Protein AF-A0A6I1QKA2-F1 (afdb_monomer_lite)

Foldseek 3Di:
DDDPFKFKDKQNHTCVVPVRVPHDDDPPIDIDIGTRDDDD

Structure (mmCIF, N/CA/C/O backbone):
data_AF-A0A6I1QKA2-F1
#
_entry.id   AF-A0A6I1QKA2-F1
#
loop_
_atom_site.group_PDB
_atom_site.id
_atom_site.type_symbol
_atom_site.label_atom_id
_atom_site.label_alt_id
_atom_site.label_comp_id
_atom_site.label_asym_id
_atom_site.label_entity_id
_atom_site.label_seq_id
_atom_site.pdbx_PDB_ins_code
_atom_site.Cartn_x
_atom_site.Cartn_y
_atom_site.Cartn_z
_atom_site.occupancy
_atom_site.B_iso_or_equiv
_atom_site.auth_seq_id
_atom_site.auth_comp_id
_atom_site.auth_asym_id
_atom_site.auth_atom_id
_atom_site.pdbx_PDB_model_num
ATOM 1 N N . GLY A 1 1 ? -1.594 -13.807 -5.074 1.00 61.28 1 GLY A N 1
ATOM 2 C CA . GLY A 1 1 ? -0.229 -13.305 -4.817 1.00 61.28 1 GLY A CA 1
ATOM 3 C C . GLY A 1 1 ? -0.003 -12.041 -5.619 1.00 61.28 1 GLY A C 1
ATOM 4 O O . GLY A 1 1 ? -0.498 -11.976 -6.740 1.00 61.28 1 GLY A O 1
ATOM 5 N N . ILE A 1 2 ? 0.686 -11.047 -5.050 1.00 60.72 2 ILE A N 1
ATOM 6 C CA . ILE A 1 2 ? 1.035 -9.796 -5.747 1.00 60.72 2 ILE A CA 1
ATOM 7 C C . ILE A 1 2 ? 1.804 -10.137 -7.030 1.00 60.72 2 ILE A C 1
AT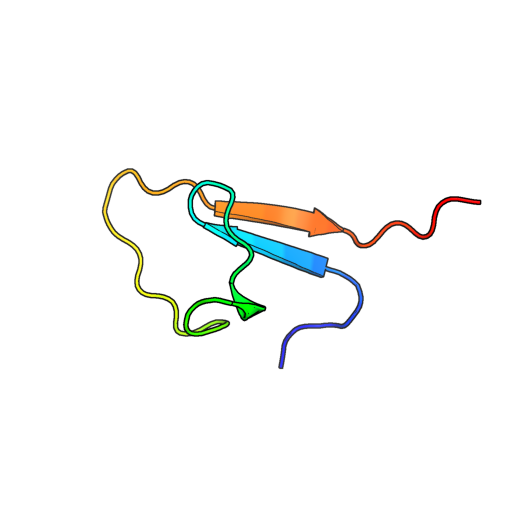OM 9 O O . ILE A 1 2 ? 2.751 -10.925 -7.009 1.00 60.72 2 ILE A O 1
ATOM 13 N N . ARG A 1 3 ? 1.372 -9.578 -8.165 1.00 64.81 3 ARG A N 1
ATOM 14 C CA . ARG A 1 3 ? 2.108 -9.690 -9.431 1.00 64.81 3 ARG A CA 1
ATOM 15 C C . ARG A 1 3 ? 3.419 -8.913 -9.278 1.00 64.81 3 ARG A C 1
ATOM 17 O O . ARG A 1 3 ? 3.378 -7.764 -8.862 1.00 64.81 3 ARG A O 1
ATOM 24 N N . ARG A 1 4 ? 4.565 -9.505 -9.645 1.00 66.12 4 ARG A N 1
ATOM 25 C CA . ARG A 1 4 ? 5.928 -8.945 -9.437 1.00 66.12 4 ARG A CA 1
ATOM 26 C C . ARG A 1 4 ? 6.193 -7.567 -10.076 1.00 66.12 4 ARG A C 1
ATOM 28 O O . ARG A 1 4 ? 7.280 -7.034 -9.907 1.00 66.12 4 ARG A O 1
ATOM 35 N N . PHE A 1 5 ? 5.232 -7.010 -10.808 1.00 80.94 5 PHE A N 1
ATOM 36 C CA . PHE A 1 5 ? 5.371 -5.785 -11.593 1.00 80.94 5 PHE A CA 1
ATOM 37 C C . PHE A 1 5 ? 4.647 -4.577 -10.987 1.00 80.94 5 PHE A C 1
ATOM 39 O O . PHE A 1 5 ? 4.509 -3.566 -11.666 1.00 80.94 5 PHE A O 1
ATOM 46 N N . VAL A 1 6 ? 4.141 -4.668 -9.754 1.00 88.62 6 VAL A N 1
ATOM 47 C CA . VAL A 1 6 ? 3.482 -3.546 -9.069 1.00 88.62 6 VAL A CA 1
ATOM 48 C C . VAL A 1 6 ? 3.901 -3.480 -7.604 1.00 88.62 6 VAL A C 1
ATOM 50 O O . VAL A 1 6 ? 4.011 -4.507 -6.935 1.00 88.62 6 VAL A O 1
ATOM 53 N N . ASN A 1 7 ? 4.100 -2.262 -7.118 1.00 91.38 7 ASN A N 1
ATOM 54 C CA . ASN A 1 7 ? 4.247 -1.933 -5.709 1.00 91.38 7 ASN A CA 1
ATOM 55 C C . ASN A 1 7 ? 2.948 -1.268 -5.242 1.00 91.38 7 ASN A C 1
ATOM 57 O O . ASN A 1 7 ? 2.349 -0.488 -5.986 1.00 91.38 7 ASN A O 1
ATOM 61 N N . VAL A 1 8 ? 2.502 -1.597 -4.034 1.00 94.19 8 VAL A N 1
ATOM 62 C CA . VAL A 1 8 ? 1.276 -1.046 -3.448 1.00 94.19 8 VAL A CA 1
ATOM 63 C C . VAL A 1 8 ? 1.649 -0.381 -2.137 1.00 94.19 8 VAL A C 1
ATOM 65 O O . VAL A 1 8 ? 2.379 -0.971 -1.341 1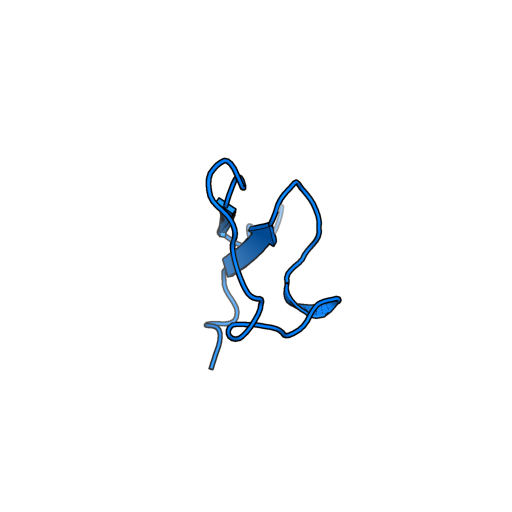.00 94.19 8 VAL A O 1
ATOM 68 N N . PHE A 1 9 ? 1.140 0.826 -1.927 1.00 96.44 9 PHE A N 1
ATOM 69 C CA . PHE A 1 9 ? 1.402 1.630 -0.744 1.00 96.44 9 PHE A CA 1
ATOM 70 C C . PHE A 1 9 ? 0.090 2.063 -0.102 1.00 96.44 9 PHE A C 1
ATOM 72 O O . PHE A 1 9 ? -0.866 2.362 -0.818 1.00 96.44 9 PHE A O 1
ATOM 79 N N . VAL A 1 10 ? 0.073 2.133 1.225 1.00 98.12 10 VAL A N 1
ATOM 80 C CA . VAL A 1 10 ? -1.003 2.730 2.025 1.00 98.12 10 VAL A CA 1
ATOM 81 C C . VAL A 1 10 ? -0.391 3.887 2.802 1.00 98.12 10 VAL A C 1
ATOM 83 O O . VAL A 1 10 ? 0.574 3.685 3.533 1.00 98.12 10 VAL A O 1
ATOM 86 N N . ASN A 1 11 ? -0.892 5.106 2.597 1.00 97.50 11 ASN A N 1
ATOM 87 C CA . ASN A 1 11 ? -0.356 6.335 3.198 1.00 97.50 11 ASN A CA 1
ATOM 88 C C . ASN A 1 11 ? 1.169 6.501 3.003 1.00 97.50 11 ASN A C 1
ATOM 90 O O . ASN A 1 11 ? 1.880 6.993 3.876 1.00 97.50 11 ASN A O 1
ATOM 94 N N . GLY A 1 12 ? 1.678 6.059 1.846 1.00 96.94 12 GLY A N 1
ATOM 95 C CA . GLY A 1 12 ? 3.099 6.121 1.486 1.00 96.94 12 GLY A CA 1
ATOM 96 C C . GLY A 1 12 ? 3.962 4.957 1.989 1.00 96.94 12 GLY A C 1
ATOM 97 O O . GLY A 1 12 ? 5.118 4.856 1.582 1.00 96.94 12 GLY A O 1
ATOM 98 N N . GLU A 1 13 ? 3.424 4.048 2.804 1.00 97.12 13 GLU A N 1
ATOM 99 C CA . GLU A 1 13 ? 4.144 2.869 3.292 1.00 97.12 13 GLU A CA 1
ATOM 100 C C . GLU A 1 13 ? 3.844 1.638 2.428 1.00 97.12 13 GLU A C 1
ATOM 102 O O . GLU A 1 13 ? 2.688 1.345 2.122 1.00 97.12 13 GLU A O 1
ATOM 107 N N . ASP A 1 14 ? 4.881 0.915 1.992 1.00 95.38 14 ASP A N 1
ATOM 108 C CA . AS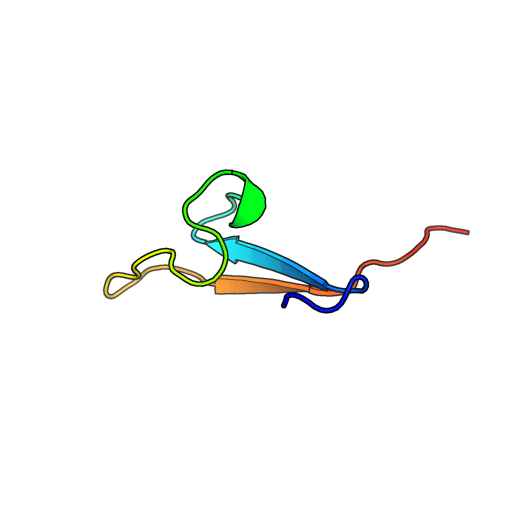P A 1 14 ? 4.705 -0.262 1.134 1.00 95.38 14 ASP A CA 1
ATOM 109 C C . ASP A 1 14 ? 4.047 -1.399 1.918 1.00 95.38 14 ASP A C 1
ATOM 111 O O . ASP A 1 14 ? 4.541 -1.822 2.967 1.00 95.38 14 ASP A O 1
ATOM 115 N N . VAL A 1 15 ? 2.966 -1.958 1.373 1.00 96.06 15 VAL A N 1
ATOM 116 C CA . VAL A 1 15 ? 2.168 -2.979 2.065 1.00 96.06 15 VAL A CA 1
ATOM 117 C C . VAL A 1 15 ? 2.963 -4.238 2.413 1.00 96.06 15 VAL A C 1
ATOM 119 O O . VAL A 1 15 ? 2.550 -4.998 3.284 1.00 96.06 15 VAL A O 1
ATOM 122 N N . ARG A 1 16 ? 4.111 -4.485 1.768 1.00 92.06 16 ARG A N 1
ATOM 123 C CA . ARG A 1 16 ? 5.011 -5.605 2.095 1.00 92.06 16 ARG A CA 1
ATOM 124 C C . ARG A 1 16 ? 5.659 -5.489 3.474 1.00 92.06 16 ARG A C 1
ATOM 126 O O . ARG A 1 16 ? 6.08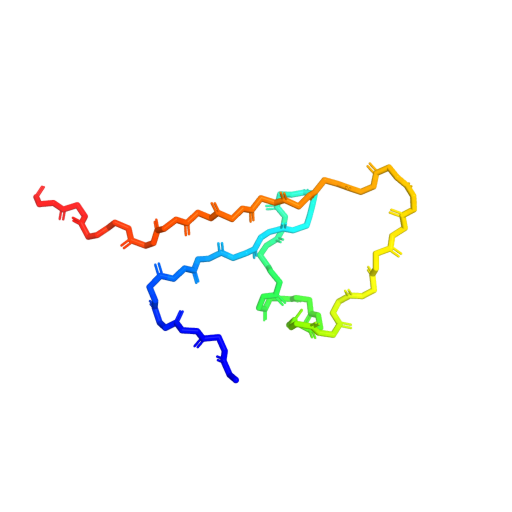8 -6.515 3.9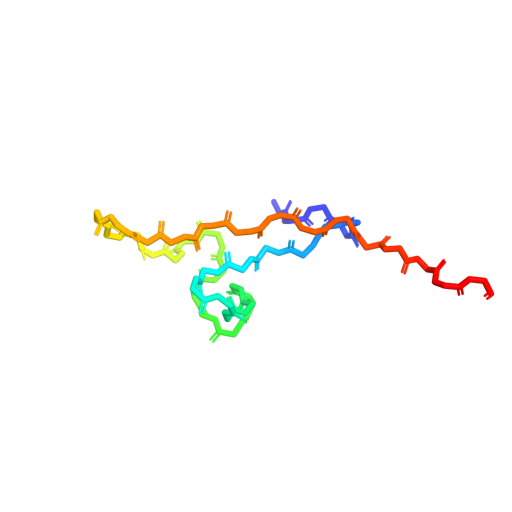95 1.00 92.06 16 ARG A O 1
ATOM 133 N N . PHE A 1 17 ? 5.733 -4.285 4.037 1.00 95.19 17 PHE A N 1
ATOM 134 C CA . PHE A 1 17 ? 6.175 -4.048 5.416 1.00 95.19 17 PHE A CA 1
ATOM 135 C C . PHE A 1 17 ? 5.004 -3.965 6.407 1.00 95.19 17 PHE A C 1
ATOM 137 O O . PHE A 1 17 ? 5.223 -3.990 7.614 1.00 95.19 17 PHE A O 1
ATOM 144 N N . LEU A 1 18 ? 3.771 -3.936 5.893 1.00 95.12 18 LEU A N 1
ATOM 145 C CA . LEU A 1 18 ? 2.529 -4.034 6.655 1.00 95.12 18 LEU A CA 1
ATOM 146 C C . LEU A 1 18 ? 2.013 -5.487 6.635 1.00 95.12 18 LEU A C 1
ATOM 148 O O . LEU A 1 18 ? 2.786 -6.440 6.727 1.00 95.12 18 LEU A O 1
ATOM 152 N N . ASN A 1 19 ? 0.700 -5.681 6.484 1.00 96.31 19 ASN A N 1
ATOM 153 C CA . ASN A 1 19 ? 0.066 -7.001 6.415 1.00 96.31 19 ASN A CA 1
ATOM 154 C C . ASN A 1 19 ? -0.145 -7.481 4.962 1.00 96.31 19 ASN A C 1
ATOM 156 O O . ASN A 1 19 ? -1.061 -8.246 4.645 1.00 96.31 19 ASN A O 1
ATOM 160 N N . GLY A 1 20 ? 0.672 -6.994 4.026 1.00 93.69 20 GLY A N 1
ATOM 161 C CA . GLY A 1 20 ? 0.538 -7.295 2.605 1.00 93.69 20 GLY A CA 1
ATOM 162 C C . GLY A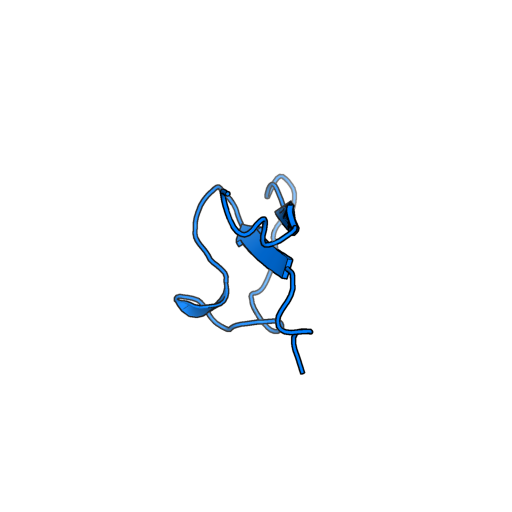 1 20 ? -0.823 -6.865 2.057 1.00 93.69 20 GLY A C 1
ATOM 163 O O . GLY A 1 20 ? -1.357 -5.813 2.394 1.00 93.69 20 GLY A O 1
ATOM 164 N N . LEU A 1 21 ? -1.430 -7.714 1.227 1.00 91.56 21 LEU A N 1
ATOM 165 C CA . LEU A 1 21 ? -2.773 -7.467 0.681 1.00 91.56 21 LEU A CA 1
ATOM 166 C C . LEU A 1 21 ? -3.897 -7.568 1.726 1.00 91.56 21 LEU A C 1
ATOM 168 O O . LEU A 1 21 ? -5.043 -7.309 1.386 1.00 91.56 21 LEU A O 1
ATOM 172 N N . GLN A 1 22 ? -3.583 -7.984 2.954 1.00 95.56 22 GLN A N 1
ATOM 173 C CA . GLN A 1 22 ? -4.507 -8.016 4.091 1.00 95.56 22 GLN A CA 1
ATOM 174 C C . GLN A 1 22 ? -4.291 -6.808 5.019 1.00 95.56 22 GLN A C 1
ATOM 176 O O . GLN A 1 22 ? -4.670 -6.846 6.185 1.00 95.56 22 GLN A O 1
ATOM 181 N N . THR A 1 23 ? -3.609 -5.763 4.541 1.00 96.94 23 THR A N 1
ATOM 182 C CA . THR A 1 23 ? -3.502 -4.493 5.266 1.00 96.94 23 THR A CA 1
ATOM 183 C C . THR A 1 23 ? -4.893 -3.879 5.373 1.00 96.94 23 THR A C 1
ATOM 185 O O . THR A 1 23 ? -5.502 -3.563 4.351 1.00 96.94 23 THR A O 1
ATOM 188 N N . ASP A 1 24 ? -5.387 -3.745 6.602 1.00 96.88 24 ASP A N 1
ATOM 189 C CA . ASP A 1 24 ? -6.668 -3.098 6.874 1.00 96.88 24 ASP A CA 1
ATOM 190 C C . ASP A 1 24 ? -6.609 -1.621 6.479 1.00 96.88 24 ASP A C 1
ATOM 192 O O . ASP A 1 24 ? -5.629 -0.932 6.764 1.00 96.88 24 ASP A O 1
ATOM 196 N N . LEU A 1 25 ? -7.681 -1.143 5.849 1.00 97.88 25 LEU A N 1
ATOM 197 C CA . LEU A 1 25 ? -7.846 0.253 5.458 1.00 97.88 25 LEU A CA 1
ATOM 198 C C . LEU A 1 25 ? -8.920 0.919 6.308 1.00 97.88 25 LEU A C 1
ATOM 200 O O . LEU A 1 25 ? -9.912 0.296 6.700 1.00 97.88 25 LEU A O 1
ATOM 204 N N . LYS A 1 26 ? -8.735 2.210 6.548 1.00 97.38 26 LYS A N 1
ATOM 205 C CA . LYS A 1 26 ? -9.712 3.088 7.180 1.00 97.38 26 LYS A CA 1
ATOM 206 C C . LYS A 1 26 ? -10.214 4.115 6.177 1.00 97.38 26 LYS A C 1
ATOM 208 O O . LYS A 1 26 ? -9.604 4.359 5.138 1.00 97.38 26 LYS A O 1
ATOM 213 N N . ASP A 1 27 ? -11.347 4.720 6.510 1.00 97.94 27 ASP A N 1
ATOM 214 C CA . ASP A 1 27 ? -11.839 5.859 5.747 1.00 97.94 27 ASP A CA 1
ATOM 215 C C . ASP A 1 27 ? -10.791 6.982 5.744 1.00 97.94 27 ASP A C 1
ATOM 217 O O . ASP A 1 27 ? -10.205 7.298 6.783 1.00 97.94 27 ASP A O 1
ATOM 221 N N . GLY A 1 28 ? -10.540 7.543 4.563 1.00 97.75 28 GLY A N 1
ATOM 222 C CA . GLY A 1 28 ? -9.514 8.563 4.344 1.00 97.75 28 GLY A CA 1
ATOM 223 C C . GLY A 1 28 ? -8.095 8.048 4.072 1.00 97.75 28 GLY A C 1
ATOM 224 O O . GLY A 1 28 ? -7.247 8.874 3.742 1.00 97.75 28 GLY A O 1
ATOM 225 N N . ASP A 1 29 ? -7.823 6.739 4.154 1.00 98.25 29 ASP A N 1
ATOM 226 C CA . ASP A 1 29 ? -6.510 6.199 3.772 1.00 98.25 29 ASP A CA 1
ATOM 227 C C . ASP A 1 29 ? -6.273 6.314 2.259 1.00 98.25 29 ASP A C 1
ATOM 229 O O . ASP A 1 29 ? -7.143 6.001 1.439 1.00 98.25 29 ASP A O 1
ATOM 233 N N . GLU A 1 30 ? -5.059 6.711 1.877 1.00 98.00 30 GLU A N 1
ATOM 234 C CA . GLU A 1 30 ? -4.659 6.800 0.477 1.00 98.00 30 GLU A CA 1
ATOM 235 C C . GLU A 1 30 ? -3.938 5.527 0.031 1.00 98.00 30 GLU A C 1
ATOM 237 O O . GLU A 1 30 ? -2.926 5.125 0.612 1.00 98.00 30 GLU A O 1
ATOM 242 N N . VAL A 1 31 ? -4.423 4.920 -1.056 1.00 97.44 31 VAL A N 1
ATOM 243 C CA . VAL A 1 31 ? -3.783 3.761 -1.684 1.00 97.44 31 VAL A CA 1
ATOM 244 C C . VAL A 1 31 ? -3.124 4.170 -2.993 1.00 97.44 31 VAL A C 1
ATOM 246 O O . VAL A 1 31 ? -3.788 4.600 -3.934 1.00 97.44 31 VAL A O 1
ATOM 249 N N . SER A 1 32 ? -1.815 3.953 -3.077 1.00 96.88 32 SER A N 1
ATOM 250 C CA . SER A 1 32 ? -1.022 4.197 -4.281 1.00 96.88 32 SER A CA 1
ATOM 251 C C . SER A 1 32 ? -0.595 2.881 -4.926 1.00 96.88 32 SER A C 1
ATOM 253 O O . SER A 1 32 ? -0.052 1.995 -4.266 1.00 96.88 32 SER A O 1
ATOM 255 N N . ILE A 1 33 ? -0.811 2.755 -6.238 1.00 93.75 33 ILE A N 1
ATOM 256 C CA . ILE A 1 33 ? -0.400 1.591 -7.034 1.00 93.75 33 ILE A CA 1
ATOM 257 C C . ILE A 1 33 ? 0.627 2.056 -8.055 1.00 93.75 33 ILE A C 1
ATOM 259 O O . ILE A 1 33 ? 0.303 2.773 -9.001 1.00 93.75 33 ILE A O 1
ATOM 263 N N . VAL A 1 34 ? 1.870 1.627 -7.870 1.00 91.88 34 VAL A N 1
ATOM 264 C CA . VAL A 1 34 ? 2.997 2.063 -8.691 1.00 91.88 34 VAL A CA 1
ATOM 265 C C . VAL A 1 34 ? 3.490 0.881 -9.521 1.00 91.88 34 VAL A C 1
ATOM 267 O O . VAL A 1 34 ? 3.910 -0.129 -8.947 1.00 91.88 34 VAL A O 1
ATOM 270 N N . PRO A 1 35 ? 3.462 0.952 -10.862 1.00 88.25 35 PRO A N 1
ATOM 271 C CA . PRO A 1 35 ? 4.076 -0.078 -11.686 1.00 88.25 35 PRO A CA 1
ATOM 272 C C . PRO A 1 35 ? 5.583 -0.130 -11.409 1.00 88.25 35 PRO A C 1
ATOM 274 O O . PRO A 1 35 ? 6.248 0.899 -11.305 1.00 88.25 35 PRO A O 1
ATOM 277 N N . ALA A 1 36 ? 6.136 -1.332 -11.280 1.00 80.19 36 ALA A N 1
ATOM 278 C CA . ALA A 1 36 ? 7.572 -1.525 -11.167 1.00 80.19 36 ALA A CA 1
ATOM 279 C C . ALA A 1 36 ? 8.202 -1.219 -12.531 1.00 80.19 36 ALA A C 1
ATOM 281 O O . ALA A 1 36 ? 8.158 -2.040 -13.448 1.00 80.19 36 ALA A O 1
ATOM 282 N N . VAL A 1 37 ? 8.754 -0.018 -12.673 1.00 78.81 37 VAL A N 1
ATOM 283 C CA . VAL A 1 37 ? 9.527 0.371 -13.851 1.00 78.81 37 VAL A CA 1
ATOM 284 C C . VAL A 1 37 ? 10.979 -0.019 -13.591 1.00 78.81 37 VAL A C 1
ATOM 286 O O . VAL A 1 37 ? 11.590 0.466 -12.641 1.00 78.81 37 VAL A O 1
ATOM 289 N N . ALA A 1 38 ? 11.538 -0.907 -14.414 1.00 68.50 38 ALA A N 1
ATOM 290 C CA . ALA A 1 38 ? 12.986 -1.035 -14.494 1.00 68.50 38 ALA A CA 1
ATOM 291 C C . ALA A 1 38 ? 13.492 0.216 -15.220 1.00 68.50 38 ALA A C 1
ATOM 293 O O . ALA A 1 38 ? 13.211 0.390 -16.405 1.00 68.50 38 ALA A O 1
ATOM 294 N N . GLY A 1 39 ? 14.151 1.121 -14.493 1.00 60.19 39 GLY A N 1
ATOM 295 C CA . GLY A 1 39 ? 14.886 2.215 -15.123 1.00 60.19 39 GLY A CA 1
ATOM 296 C C . GLY A 1 39 ? 15.931 1.620 -16.065 1.00 60.19 39 GLY A C 1
ATOM 297 O O . GLY A 1 39 ? 16.687 0.742 -15.647 1.00 60.19 39 GLY A O 1
ATOM 298 N N . GLY A 1 40 ? 15.891 2.036 -17.330 1.00 49.12 40 GLY A N 1
ATOM 299 C CA . GLY A 1 40 ? 16.945 1.760 -18.306 1.00 49.12 40 GLY A CA 1
ATOM 300 C C . GLY A 1 40 ? 18.157 2.643 -18.074 1.00 49.12 40 GLY A C 1
ATOM 301 O O . GLY A 1 40 ? 17.959 3.782 -17.593 1.00 49.12 40 GLY A O 1
#

Radius of gyration: 10.93 Å; chains: 1; bounding box: 29×22×26 Å

pLDDT: mean 88.28, std 13.4, range [49.12, 98.25]

Secondary structure (DSSP, 8-state):
---TTEEEEETTEEGGGTTGGG----TT--EEEEE-----

Sequence (40 aa):
GIRRFVNVFVNGEDVRFLNGLQTDLKDGDEVSIVPAVAGG